Protein AF-A0A8J4WML2-F1 (afdb_monomer_lite)

Organism: Clarias magur (NCBI:txid1594786)

Foldseek 3Di:
DDPPPPPPPPPDPFDDDDDPALQSCLLLLVVLVVCCQFQVVQRPNVQQDRDPDGDLVSSLSNLVSNQVCCVVPVVRLQPDDNVCSNVVPVVCRVVSVSSVVSVCCVQPPVNPPSGDGPDPPPPD

Radius of gyration: 15.52 Å; chains: 1; bounding box: 47×47×30 Å

pLDDT: mean 87.48, std 15.05, range [40.09, 98.31]

Sequence (124 aa):
IRYRKDKVQSKQTPTFSVVSGVKDLSNGCAIAATIHFYCPQILALEDVCLKDTMSVADSLYNLQLIREFCNDHLQGCCPLLLEDLLYAPPILRVNIMCFLAELLAVFEVKKPDIVKPVHTLDLT

InterPro domains:
  IPR001715 Calponin homology domain [PS50021] (1-108)
  IPR022613 CASAMP, second calponin-homology domain [PF11971] (8-88)
  IPR032940 Calmodulin-regulated spectrin-associated protein [PTHR21595] (1-119)
  IPR036872 CH domain superfamily [SSF47576] (21-114)

Structure (mmCIF, N/CA/C/O backbone):
data_AF-A0A8J4WML2-F1
#
_entry.id   AF-A0A8J4WML2-F1
#
loop_
_atom_site.group_PDB
_atom_site.id
_atom_site.type_symbol
_atom_site.label_atom_id
_atom_site.label_alt_id
_atom_site.label_comp_id
_atom_site.label_asym_id
_atom_site.label_entity_id
_atom_site.label_seq_id
_atom_site.pdbx_PDB_ins_code
_atom_site.Cartn_x
_atom_site.Cartn_y
_atom_site.Cartn_z
_atom_site.occupancy
_atom_site.B_iso_or_equiv
_atom_site.auth_seq_id
_atom_site.auth_comp_id
_atom_site.auth_asym_id
_atom_site.auth_atom_id
_atom_site.pdbx_PDB_model_num
ATOM 1 N N . ILE A 1 1 ? 21.877 32.242 14.071 1.00 53.75 1 ILE A N 1
ATOM 2 C CA . ILE A 1 1 ? 20.483 31.911 13.683 1.00 53.75 1 ILE A CA 1
ATOM 3 C C . ILE A 1 1 ? 20.566 30.906 12.535 1.00 53.75 1 ILE A C 1
ATOM 5 O O . ILE A 1 1 ? 21.039 31.274 11.468 1.00 53.75 1 ILE A O 1
ATOM 9 N N . ARG A 1 2 ? 20.259 29.619 12.767 1.00 54.19 2 ARG A N 1
ATOM 10 C CA . ARG A 1 2 ? 20.234 28.610 11.690 1.00 54.19 2 ARG A CA 1
ATOM 11 C C . ARG A 1 2 ? 18.935 28.800 10.912 1.00 54.19 2 ARG A C 1
ATOM 13 O O . ARG A 1 2 ? 17.868 28.575 11.470 1.00 54.19 2 ARG A O 1
ATOM 20 N N . TYR A 1 3 ? 19.035 29.230 9.659 1.00 46.34 3 TYR A N 1
ATOM 21 C CA . TYR A 1 3 ? 17.904 29.253 8.738 1.00 46.34 3 TYR A CA 1
ATOM 22 C C . TYR A 1 3 ? 17.414 27.814 8.534 1.00 46.34 3 TYR A C 1
ATOM 24 O O . TYR A 1 3 ? 18.078 27.007 7.882 1.00 46.34 3 TYR A O 1
ATOM 32 N N . ARG A 1 4 ? 16.266 27.474 9.128 1.00 53.06 4 ARG A N 1
ATOM 33 C CA . ARG A 1 4 ? 15.504 26.287 8.745 1.00 53.06 4 ARG A CA 1
ATOM 34 C C . ARG A 1 4 ? 14.937 26.606 7.365 1.00 53.06 4 ARG A C 1
ATOM 36 O O . ARG A 1 4 ? 14.143 27.525 7.215 1.00 53.06 4 ARG A O 1
ATOM 43 N N . LYS A 1 5 ? 15.451 25.934 6.337 1.00 47.38 5 LYS A N 1
ATOM 44 C CA . LYS A 1 5 ? 14.923 26.040 4.979 1.00 47.38 5 LYS A CA 1
ATOM 45 C C . LYS A 1 5 ? 13.607 25.274 4.984 1.00 47.38 5 LYS A C 1
ATOM 47 O O . LYS A 1 5 ? 13.622 24.050 4.869 1.00 47.38 5 LYS A O 1
ATOM 52 N N . ASP A 1 6 ? 12.504 25.978 5.208 1.00 44.81 6 ASP A N 1
ATOM 53 C CA . ASP A 1 6 ? 11.174 25.411 5.034 1.00 44.81 6 ASP A CA 1
ATOM 54 C C . ASP A 1 6 ? 11.094 24.908 3.592 1.00 44.81 6 ASP A C 1
ATOM 56 O O . ASP A 1 6 ? 11.179 25.676 2.629 1.00 44.81 6 ASP A O 1
ATOM 60 N N . LYS A 1 7 ? 11.063 23.581 3.433 1.00 47.47 7 LYS A N 1
ATOM 61 C CA . LYS A 1 7 ? 10.806 22.964 2.138 1.00 47.47 7 LYS A CA 1
ATOM 62 C C . LYS A 1 7 ? 9.370 23.331 1.798 1.00 47.47 7 LYS A C 1
ATOM 64 O O . LYS A 1 7 ? 8.440 22.720 2.305 1.00 47.47 7 LYS A O 1
ATOM 69 N N . VAL A 1 8 ? 9.202 24.355 0.969 1.00 45.25 8 VAL A N 1
ATOM 70 C CA . VAL A 1 8 ? 7.932 24.642 0.308 1.00 45.25 8 VAL A CA 1
ATOM 71 C C . VAL A 1 8 ? 7.649 23.439 -0.587 1.00 45.25 8 VAL A C 1
ATOM 73 O O . VAL A 1 8 ? 8.176 23.331 -1.692 1.00 45.25 8 VAL A O 1
ATOM 76 N N . GLN A 1 9 ? 6.899 22.474 -0.059 1.00 52.28 9 GLN A N 1
ATOM 77 C CA . GLN A 1 9 ? 6.384 21.349 -0.819 1.00 52.28 9 GLN A CA 1
ATOM 78 C C . GLN A 1 9 ? 5.385 21.957 -1.799 1.00 52.28 9 GLN A C 1
ATOM 80 O O . GLN A 1 9 ? 4.350 22.491 -1.399 1.00 52.28 9 GLN A O 1
ATOM 85 N N . SER A 1 10 ? 5.757 22.010 -3.080 1.00 53.56 10 SER A N 1
ATOM 86 C CA . SER A 1 10 ? 4.848 22.455 -4.132 1.00 53.56 10 SER A CA 1
ATOM 87 C C . SER A 1 10 ? 3.553 21.666 -3.974 1.00 53.56 10 SER A C 1
ATOM 89 O O . SER A 1 10 ? 3.621 20.436 -3.961 1.00 53.56 10 SER A O 1
ATOM 91 N N . LYS A 1 11 ? 2.411 22.350 -3.831 1.00 56.78 11 LYS A N 1
ATOM 92 C CA . LYS A 1 11 ? 1.082 21.727 -3.872 1.00 56.78 11 LYS A CA 1
ATOM 93 C C . LYS A 1 11 ? 0.891 21.119 -5.265 1.00 56.78 11 LYS A C 1
ATOM 95 O O . LYS A 1 11 ? 0.355 21.767 -6.156 1.00 56.78 11 LYS A O 1
ATOM 100 N N . GLN A 1 12 ? 1.446 19.931 -5.475 1.00 61.56 12 GLN A N 1
ATOM 101 C CA . GLN A 1 12 ? 1.222 19.124 -6.664 1.00 61.56 12 GLN A CA 1
ATOM 102 C C . GLN A 1 12 ? -0.181 18.551 -6.541 1.00 61.56 12 GLN A C 1
ATOM 104 O O . GLN A 1 12 ? -0.581 18.106 -5.464 1.00 61.56 12 GLN A O 1
ATOM 109 N N . THR A 1 13 ? -0.949 18.626 -7.622 1.00 70.50 13 THR A N 1
ATOM 110 C CA . THR A 1 13 ? -2.251 17.972 -7.678 1.00 70.50 13 THR A CA 1
ATOM 111 C C . THR A 1 13 ? -2.015 16.466 -7.553 1.00 70.50 13 THR A C 1
ATOM 113 O O . THR A 1 13 ? -1.242 15.937 -8.348 1.00 70.50 13 THR A O 1
ATOM 116 N N . PRO A 1 14 ? -2.610 15.779 -6.562 1.0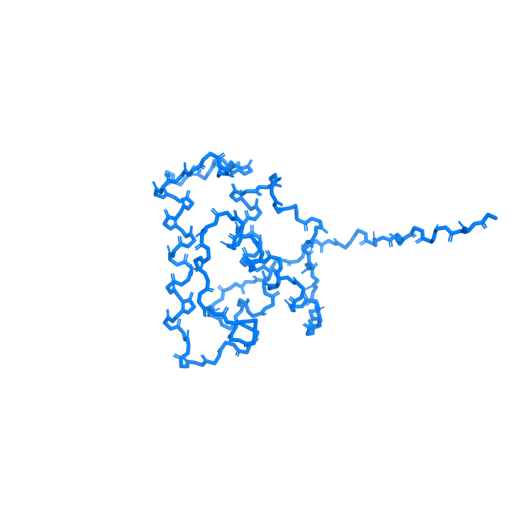0 78.19 14 PRO A N 1
ATOM 117 C CA . PRO A 1 14 ? -2.415 14.346 -6.401 1.00 78.19 14 PRO A CA 1
ATOM 118 C C . PRO A 1 14 ? -2.964 13.604 -7.621 1.00 78.19 14 PRO A C 1
ATOM 120 O O . PRO A 1 14 ? -4.124 13.793 -7.998 1.00 78.19 14 PRO A O 1
ATOM 123 N N . THR A 1 15 ? -2.134 12.755 -8.225 1.00 81.00 15 THR A N 1
ATOM 124 C CA . THR A 1 15 ? -2.516 11.955 -9.394 1.00 81.00 15 THR A CA 1
ATOM 125 C C . THR A 1 15 ? -2.796 10.513 -8.989 1.00 81.00 15 THR A C 1
ATOM 127 O O . THR A 1 15 ? -1.940 9.841 -8.413 1.00 81.00 15 THR A O 1
ATOM 130 N N . PHE A 1 16 ? -3.983 10.014 -9.338 1.00 82.31 16 PHE A N 1
ATOM 131 C CA . PHE A 1 16 ? -4.362 8.614 -9.154 1.00 82.31 16 PHE A CA 1
ATOM 132 C C . PHE A 1 16 ? -4.410 7.911 -10.507 1.00 82.31 16 PHE A C 1
ATOM 134 O O . PHE A 1 16 ? -5.281 8.178 -11.335 1.00 82.31 16 PHE A O 1
ATOM 141 N N . SER A 1 17 ? -3.458 7.013 -10.742 1.00 83.62 17 SER A N 1
ATOM 142 C CA . SER A 1 17 ? -3.447 6.157 -11.925 1.00 83.62 17 SER A CA 1
ATOM 143 C C . SER A 1 17 ? -4.516 5.068 -11.825 1.00 83.62 17 SER A C 1
ATOM 145 O O . SER A 1 17 ? -4.757 4.519 -10.749 1.00 83.62 17 SER A O 1
ATOM 147 N N . VAL A 1 18 ? -5.116 4.707 -12.961 1.00 88.81 18 VAL A N 1
ATOM 148 C CA . VAL A 1 18 ? -6.013 3.547 -13.052 1.00 88.81 18 VAL A CA 1
ATOM 149 C C . VAL A 1 18 ? -5.237 2.278 -12.690 1.00 88.81 18 VAL A C 1
ATOM 151 O O . VAL A 1 18 ? -4.153 2.044 -13.219 1.00 88.81 18 VAL A O 1
ATOM 154 N N . VAL A 1 19 ? -5.806 1.455 -11.809 1.00 92.75 19 VAL A N 1
ATOM 155 C CA . VAL A 1 19 ? -5.240 0.162 -11.407 1.00 92.75 19 VAL A CA 1
ATOM 156 C C . VAL A 1 19 ? -5.908 -0.941 -12.223 1.00 92.75 19 VAL A C 1
ATOM 158 O O . VAL A 1 19 ? -7.116 -1.145 -12.135 1.00 92.75 19 VAL A O 1
ATOM 161 N N . SER A 1 20 ? -5.119 -1.657 -13.018 1.00 92.12 20 SER A N 1
ATOM 162 C CA . SER A 1 20 ? -5.550 -2.768 -13.877 1.00 92.12 20 SER A CA 1
ATOM 163 C C . SER A 1 20 ? -5.027 -4.127 -13.402 1.00 92.12 20 SER A C 1
ATOM 165 O O . SER A 1 20 ? -5.577 -5.174 -13.747 1.00 92.12 20 SER A O 1
ATOM 167 N N . GLY A 1 21 ? -3.979 -4.130 -12.575 1.00 92.25 21 GLY A N 1
ATOM 168 C CA . GLY A 1 21 ? -3.436 -5.341 -11.985 1.00 92.25 21 GLY A CA 1
ATOM 169 C C . GLY A 1 21 ? -2.399 -5.080 -10.901 1.00 92.25 21 GLY A C 1
ATOM 170 O O . GLY A 1 21 ? -2.098 -3.949 -10.536 1.00 92.25 21 GLY A O 1
ATOM 171 N N . VAL A 1 22 ? -1.817 -6.170 -10.400 1.00 92.19 22 VAL A N 1
ATOM 172 C CA . VAL A 1 22 ? -0.891 -6.151 -9.257 1.00 92.19 22 VAL A CA 1
ATOM 173 C C . VAL A 1 22 ? 0.358 -5.293 -9.501 1.00 92.19 22 VAL A C 1
ATOM 175 O O . VAL A 1 22 ? 0.857 -4.674 -8.570 1.00 92.19 22 VAL A O 1
ATOM 178 N N . LYS A 1 23 ? 0.840 -5.199 -10.747 1.00 92.31 23 LYS A N 1
ATOM 179 C CA . LYS A 1 23 ? 1.999 -4.356 -11.094 1.00 92.31 23 LYS A CA 1
ATOM 180 C C . LYS A 1 23 ? 1.745 -2.863 -10.886 1.00 92.31 23 LYS A C 1
ATOM 182 O O . LYS A 1 23 ? 2.679 -2.123 -10.603 1.00 92.31 23 LYS A O 1
ATOM 187 N N . ASP A 1 24 ? 0.493 -2.425 -10.983 1.00 94.12 24 ASP A N 1
ATOM 188 C CA . ASP A 1 24 ? 0.136 -1.014 -10.812 1.00 94.12 24 ASP A CA 1
ATOM 189 C C . ASP A 1 24 ? 0.174 -0.593 -9.330 1.00 94.12 24 ASP A C 1
ATOM 191 O O . ASP A 1 24 ? 0.062 0.586 -9.007 1.00 94.12 24 ASP A O 1
ATOM 195 N N . LEU A 1 25 ? 0.366 -1.553 -8.417 1.00 95.31 25 LEU A N 1
ATOM 196 C CA . LEU A 1 25 ? 0.497 -1.329 -6.978 1.00 95.31 25 LEU A CA 1
ATOM 197 C C . LEU A 1 25 ? 1.941 -1.039 -6.547 1.00 95.31 25 LEU A C 1
ATOM 199 O O . LEU A 1 25 ? 2.170 -0.623 -5.412 1.00 95.31 25 LEU A O 1
ATOM 203 N N . SER A 1 26 ? 2.916 -1.256 -7.432 1.00 96.38 26 SER A N 1
ATOM 204 C CA . SER A 1 26 ? 4.343 -1.228 -7.101 1.00 96.38 26 SER A CA 1
ATOM 205 C C . SER A 1 26 ? 4.873 0.132 -6.650 1.00 96.38 26 SER A C 1
ATOM 207 O O . SER A 1 26 ? 5.876 0.194 -5.946 1.00 96.38 26 SER A O 1
ATOM 209 N N . ASN A 1 27 ? 4.203 1.228 -7.009 1.00 96.12 27 ASN A N 1
ATOM 210 C CA . ASN A 1 27 ? 4.558 2.568 -6.528 1.00 96.12 27 ASN A CA 1
ATOM 211 C C . ASN A 1 27 ? 3.955 2.908 -5.149 1.00 96.12 27 ASN A C 1
ATOM 213 O O . ASN A 1 27 ? 4.167 4.005 -4.632 1.00 96.12 27 ASN A O 1
ATOM 217 N N . GLY A 1 28 ? 3.165 1.998 -4.571 1.00 96.69 28 GLY A N 1
ATOM 218 C CA . GLY A 1 28 ? 2.490 2.168 -3.287 1.00 96.69 28 GLY A CA 1
ATOM 219 C C . GLY A 1 28 ? 1.327 3.165 -3.288 1.00 96.69 28 GLY A C 1
ATOM 220 O O . GLY A 1 28 ? 0.570 3.178 -2.325 1.00 96.69 28 GLY A O 1
ATOM 221 N N . CYS A 1 29 ? 1.115 3.957 -4.345 1.00 96.81 29 CYS A N 1
ATOM 222 C CA . CYS A 1 29 ? 0.121 5.033 -4.357 1.00 96.81 29 CYS A CA 1
ATOM 223 C C . CYS A 1 29 ? -1.295 4.511 -4.102 1.00 96.81 29 CYS A C 1
ATOM 225 O O . CYS A 1 29 ? -1.987 5.013 -3.223 1.00 96.81 29 CYS A O 1
ATOM 227 N N . ALA A 1 30 ? -1.722 3.478 -4.834 1.00 95.88 30 ALA A N 1
ATOM 228 C CA . ALA A 1 30 ? -3.074 2.933 -4.710 1.00 95.88 30 ALA A CA 1
ATOM 229 C C . ALA A 1 30 ? -3.336 2.312 -3.326 1.00 95.88 30 ALA A C 1
ATOM 231 O O . ALA A 1 30 ? -4.410 2.492 -2.747 1.00 95.88 30 ALA A O 1
ATOM 232 N N . ILE A 1 31 ? -2.343 1.611 -2.772 1.00 96.31 31 ILE A N 1
ATOM 233 C CA . ILE A 1 31 ? -2.455 0.975 -1.454 1.00 96.31 31 ILE A CA 1
ATOM 234 C C . ILE A 1 31 ? -2.479 2.049 -0.360 1.00 96.31 31 ILE A C 1
ATOM 236 O O . ILE A 1 31 ? -3.367 2.032 0.488 1.00 96.31 31 ILE A O 1
ATOM 240 N N . ALA A 1 32 ? -1.564 3.019 -0.410 1.00 97.19 32 ALA A N 1
ATOM 241 C CA . ALA A 1 32 ? -1.513 4.128 0.537 1.00 97.19 32 ALA A CA 1
ATOM 242 C C . ALA A 1 32 ? -2.793 4.977 0.486 1.00 97.19 32 ALA A C 1
ATOM 244 O O . ALA A 1 32 ? -3.338 5.328 1.526 1.00 97.19 32 ALA A O 1
ATOM 245 N N . ALA A 1 33 ? -3.334 5.231 -0.707 1.00 95.75 33 ALA A N 1
ATOM 246 C CA . ALA A 1 33 ? -4.614 5.910 -0.881 1.00 95.75 33 ALA A CA 1
ATOM 247 C C . ALA A 1 33 ? -5.783 5.129 -0.270 1.00 95.75 33 ALA A C 1
ATOM 249 O O . ALA A 1 33 ? -6.667 5.722 0.341 1.00 95.75 33 ALA A O 1
ATOM 250 N N . THR A 1 34 ? -5.772 3.799 -0.396 1.00 95.56 34 THR A N 1
ATOM 251 C CA . THR A 1 34 ? -6.773 2.931 0.238 1.00 95.56 34 THR A CA 1
ATOM 252 C C . THR A 1 34 ? -6.669 3.013 1.760 1.00 95.56 34 THR A C 1
ATOM 254 O O . THR A 1 34 ? -7.677 3.193 2.434 1.00 95.56 34 THR A O 1
ATOM 257 N N . ILE A 1 35 ? -5.455 2.952 2.315 1.00 96.62 35 ILE A N 1
ATOM 258 C CA . ILE A 1 35 ? -5.234 3.118 3.758 1.00 96.62 35 ILE A CA 1
ATOM 259 C C . ILE A 1 35 ? -5.693 4.503 4.216 1.00 96.62 35 ILE A C 1
ATOM 261 O O . ILE A 1 35 ? -6.419 4.593 5.198 1.00 96.62 35 ILE A O 1
ATOM 265 N N . HIS A 1 36 ? -5.332 5.569 3.497 1.00 96.19 36 HIS A N 1
ATOM 266 C CA . HIS A 1 36 ? -5.794 6.926 3.785 1.00 96.19 36 HIS A CA 1
ATOM 267 C C . HIS A 1 36 ? -7.323 7.017 3.766 1.00 96.19 36 HIS A C 1
ATOM 269 O O . HIS A 1 36 ? -7.910 7.623 4.654 1.00 96.19 36 HIS A O 1
ATOM 275 N N . PHE A 1 37 ? -7.979 6.395 2.784 1.00 95.44 37 PHE A N 1
ATOM 276 C CA . PHE A 1 37 ? -9.433 6.405 2.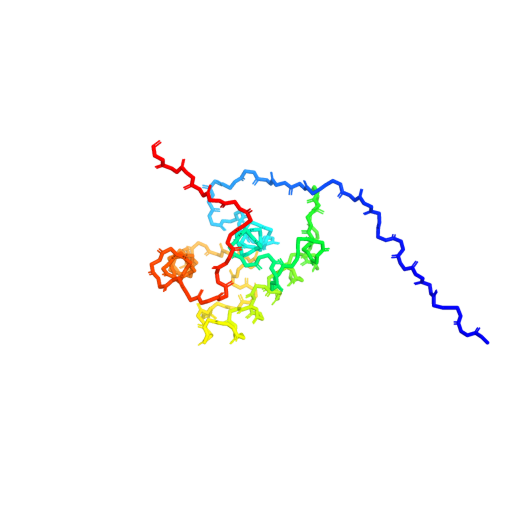689 1.00 95.44 37 PHE A CA 1
ATOM 277 C C . PHE A 1 37 ? -10.089 5.847 3.956 1.00 95.44 37 PHE A C 1
ATOM 279 O O . PHE A 1 37 ? -11.012 6.474 4.469 1.00 95.44 37 PHE A O 1
ATOM 286 N N . TYR A 1 38 ? -9.607 4.706 4.461 1.00 96.44 38 TYR A N 1
ATOM 287 C CA . TYR A 1 38 ? -10.156 4.049 5.653 1.00 96.44 38 TYR A CA 1
ATOM 288 C C . TYR A 1 38 ? -9.650 4.635 6.973 1.00 96.44 38 TYR A C 1
ATOM 290 O O . TYR A 1 38 ? -10.376 4.609 7.963 1.00 96.44 38 TYR A O 1
ATOM 298 N N . CYS A 1 39 ? -8.421 5.142 7.007 1.00 96.50 39 CYS A N 1
ATOM 299 C CA . CYS A 1 39 ? -7.721 5.582 8.211 1.00 96.50 39 CYS A CA 1
ATOM 300 C C . CYS A 1 39 ? -7.037 6.950 7.994 1.00 96.50 39 CYS A C 1
ATOM 302 O O . CYS A 1 39 ? -5.820 7.065 8.190 1.00 96.50 39 CYS A O 1
ATOM 304 N N . PRO A 1 40 ? -7.782 8.007 7.615 1.00 96.00 40 PRO A N 1
ATOM 305 C CA . PRO A 1 40 ? -7.214 9.308 7.248 1.00 96.00 40 PRO A CA 1
ATOM 306 C C . PRO A 1 40 ? -6.478 9.994 8.402 1.00 96.00 40 PRO A C 1
ATOM 308 O O . PRO A 1 40 ? -5.589 10.808 8.178 1.00 96.00 40 PRO A O 1
ATOM 311 N N . GLN A 1 41 ? -6.831 9.657 9.644 1.00 95.12 41 GLN A N 1
ATOM 312 C CA . GLN A 1 41 ? -6.186 10.166 10.852 1.00 95.12 41 GLN A CA 1
ATOM 313 C C . GLN A 1 41 ? -4.846 9.489 11.177 1.00 95.12 41 GLN A C 1
ATOM 315 O O . GLN A 1 41 ? -4.164 9.932 12.096 1.00 95.12 41 GLN A O 1
ATOM 320 N N . ILE A 1 42 ? -4.508 8.393 10.489 1.00 96.19 42 ILE A N 1
ATOM 321 C CA . ILE A 1 42 ? -3.252 7.654 10.684 1.00 96.19 42 ILE A CA 1
ATOM 322 C C . ILE A 1 42 ? -2.304 7.909 9.518 1.00 96.19 42 ILE A C 1
ATOM 324 O O . ILE A 1 42 ? -1.141 8.223 9.743 1.00 96.19 42 ILE A O 1
ATOM 328 N N . LEU A 1 43 ? -2.800 7.788 8.284 1.00 96.62 43 LEU A N 1
ATOM 329 C CA . LEU A 1 43 ? -2.026 8.083 7.086 1.00 96.62 43 LEU A CA 1
ATOM 330 C C . LEU A 1 43 ? -2.660 9.267 6.364 1.00 96.62 43 LEU A C 1
ATOM 332 O O . LEU A 1 43 ? -3.674 9.115 5.678 1.00 96.62 43 LEU A O 1
ATOM 336 N N . ALA A 1 44 ? -2.070 10.449 6.525 1.00 94.94 44 ALA A N 1
ATOM 337 C CA . ALA A 1 44 ? -2.500 11.635 5.805 1.00 94.94 44 ALA A CA 1
ATOM 338 C C . ALA A 1 44 ? -2.060 11.548 4.337 1.00 94.94 44 ALA A C 1
ATOM 340 O O . ALA A 1 44 ? -0.965 11.083 4.021 1.00 94.94 44 ALA A O 1
ATOM 341 N N . LEU A 1 45 ? -2.911 12.004 3.417 1.00 93.62 45 LEU A N 1
ATOM 342 C CA . LEU A 1 45 ? -2.614 11.914 1.986 1.00 93.62 45 LEU A CA 1
ATOM 343 C C . LEU A 1 45 ? -1.426 12.804 1.590 1.00 93.62 45 LEU A C 1
ATOM 345 O O . LEU A 1 45 ? -0.707 12.481 0.650 1.00 93.62 45 LEU A O 1
ATOM 349 N N . GLU A 1 46 ? -1.202 13.904 2.316 1.00 93.56 46 GLU A N 1
ATOM 350 C CA . GLU A 1 46 ? -0.046 14.792 2.136 1.00 93.56 46 GLU A CA 1
ATOM 351 C C . GLU A 1 46 ? 1.312 14.132 2.411 1.00 93.56 46 GLU A C 1
ATOM 353 O O . GLU A 1 46 ? 2.324 14.583 1.864 1.00 93.56 46 GLU A O 1
ATOM 358 N N . ASP A 1 47 ? 1.327 13.057 3.203 1.00 95.56 47 ASP A N 1
ATOM 359 C CA . ASP A 1 47 ? 2.524 12.265 3.477 1.00 95.56 47 ASP A CA 1
ATOM 360 C C . ASP A 1 47 ? 2.798 11.244 2.367 1.00 95.56 47 ASP A C 1
ATOM 362 O O . ASP A 1 47 ? 3.869 10.653 2.329 1.00 95.56 47 ASP A O 1
ATOM 366 N N . VAL A 1 48 ? 1.869 11.030 1.430 1.00 96.56 48 VAL A N 1
ATOM 367 C CA . VAL A 1 48 ? 2.038 10.081 0.324 1.00 96.56 48 VAL A CA 1
ATOM 368 C C . VAL A 1 48 ? 2.605 10.802 -0.897 1.00 96.56 48 VAL A C 1
ATOM 370 O O . VAL A 1 48 ? 2.095 11.828 -1.353 1.00 96.56 48 VAL A O 1
ATOM 373 N N . CYS A 1 49 ? 3.649 10.236 -1.502 1.00 95.69 49 CYS A N 1
ATOM 374 C CA . CYS A 1 49 ? 4.137 10.704 -2.793 1.00 95.69 49 CYS A CA 1
ATOM 375 C C . CYS A 1 49 ? 3.132 10.330 -3.892 1.00 95.69 49 CYS A C 1
ATOM 377 O O . CYS A 1 49 ? 3.092 9.181 -4.325 1.00 95.69 49 CYS A O 1
ATOM 379 N N . LEU A 1 50 ? 2.347 11.305 -4.358 1.00 94.12 50 LEU A N 1
ATOM 380 C CA . LEU A 1 50 ? 1.388 11.160 -5.459 1.00 94.12 50 LEU A CA 1
ATOM 381 C C . LEU A 1 50 ? 1.789 12.071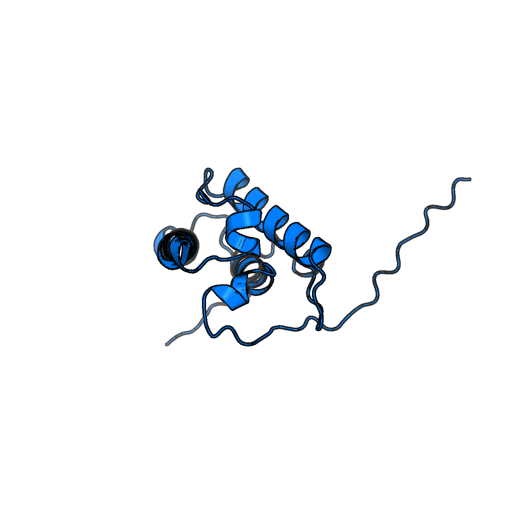 -6.621 1.00 94.12 50 LEU A C 1
ATOM 383 O O . LEU A 1 50 ? 1.406 13.239 -6.666 1.00 94.12 50 LEU A O 1
ATOM 387 N N . LYS A 1 51 ? 2.599 11.541 -7.541 1.00 91.00 51 LYS A N 1
ATOM 388 C CA . LYS A 1 51 ? 3.148 12.275 -8.691 1.00 91.00 51 LYS A CA 1
ATOM 389 C C . LYS A 1 51 ? 2.803 11.559 -9.992 1.00 91.00 51 LYS A C 1
ATOM 391 O O . LYS A 1 51 ? 2.746 10.332 -10.013 1.00 91.00 51 LYS A O 1
ATOM 396 N N . ASP A 1 52 ? 2.702 12.309 -11.089 1.00 86.44 52 ASP A N 1
ATOM 397 C CA . ASP A 1 52 ? 2.518 11.744 -12.439 1.00 86.44 52 ASP A CA 1
ATOM 398 C C . ASP A 1 52 ? 3.626 10.753 -12.814 1.00 86.44 52 ASP A C 1
ATOM 400 O O . ASP A 1 52 ? 3.393 9.736 -13.462 1.00 86.44 52 ASP A O 1
ATOM 404 N N . THR A 1 53 ? 4.860 11.056 -12.410 1.00 89.75 53 THR A N 1
ATOM 405 C CA . THR A 1 53 ? 6.020 10.183 -12.589 1.00 89.75 53 THR A CA 1
ATOM 406 C C . THR A 1 53 ? 6.645 9.902 -11.234 1.00 89.75 53 THR A C 1
ATOM 408 O O . THR A 1 53 ? 7.164 10.803 -10.573 1.00 89.75 53 THR A O 1
ATOM 411 N N . MET A 1 54 ? 6.601 8.636 -10.831 1.00 93.81 54 MET A N 1
ATOM 412 C CA . MET A 1 54 ? 7.163 8.161 -9.572 1.00 93.81 54 MET A CA 1
ATOM 413 C C . MET A 1 54 ? 8.600 7.696 -9.775 1.00 93.81 54 MET A C 1
ATOM 415 O O . MET A 1 54 ? 8.876 6.857 -10.633 1.00 93.81 54 MET A O 1
ATOM 419 N N . SER A 1 55 ? 9.527 8.217 -8.969 1.00 96.56 55 SER A N 1
ATOM 420 C CA . SER A 1 55 ? 10.863 7.627 -8.880 1.00 96.56 55 SER A CA 1
ATOM 421 C C . SER A 1 55 ? 10.838 6.346 -8.035 1.00 96.56 55 SER A C 1
ATOM 423 O O . SER A 1 55 ? 9.897 6.091 -7.276 1.00 96.56 55 SER A O 1
ATOM 425 N N . VAL A 1 56 ? 11.905 5.546 -8.117 1.00 97.56 56 VAL A N 1
ATOM 426 C CA . VAL A 1 56 ? 12.082 4.374 -7.239 1.00 97.56 56 VAL A CA 1
ATOM 427 C C . VAL A 1 56 ? 12.109 4.795 -5.767 1.00 97.56 56 VAL A C 1
ATOM 429 O O . VAL A 1 56 ? 11.513 4.125 -4.932 1.00 97.56 56 VAL A O 1
ATOM 432 N N . ALA A 1 57 ? 12.739 5.930 -5.451 1.00 97.81 57 ALA A N 1
ATOM 433 C CA . ALA A 1 57 ? 12.789 6.454 -4.088 1.00 97.81 57 ALA A CA 1
ATOM 434 C C . ALA A 1 57 ? 11.402 6.881 -3.581 1.00 97.81 57 ALA A C 1
ATOM 436 O O . ALA A 1 57 ? 11.052 6.558 -2.451 1.00 97.81 57 ALA A O 1
ATOM 437 N N . ASP A 1 58 ? 10.599 7.542 -4.424 1.00 97.38 58 ASP A N 1
ATOM 438 C CA . ASP A 1 58 ? 9.218 7.908 -4.075 1.00 97.38 58 ASP A CA 1
ATOM 439 C C . ASP A 1 58 ? 8.357 6.658 -3.827 1.00 97.38 58 ASP A C 1
ATOM 441 O O . ASP A 1 58 ? 7.573 6.608 -2.883 1.00 97.38 58 ASP A O 1
ATOM 445 N N . SER A 1 59 ? 8.541 5.626 -4.656 1.00 97.81 59 SER A N 1
ATOM 446 C CA . SER A 1 59 ? 7.825 4.351 -4.538 1.00 97.81 59 SER A CA 1
ATOM 447 C C . SER A 1 59 ? 8.194 3.618 -3.249 1.00 97.81 59 SER A C 1
ATOM 449 O O . SER A 1 59 ? 7.318 3.226 -2.486 1.00 97.81 59 SER A O 1
ATOM 451 N N . LEU A 1 60 ? 9.493 3.481 -2.965 1.00 98.25 60 LEU A N 1
ATOM 452 C CA . LEU A 1 60 ? 9.983 2.860 -1.733 1.00 98.25 60 LEU A CA 1
ATOM 453 C C . LEU A 1 60 ? 9.514 3.609 -0.487 1.00 98.25 60 LEU A C 1
ATOM 455 O O . LEU A 1 60 ? 9.174 2.973 0.505 1.00 98.25 60 LEU A O 1
ATOM 459 N N . TYR A 1 61 ? 9.461 4.939 -0.545 1.00 98.31 61 TYR A N 1
ATOM 460 C CA . TYR A 1 61 ? 8.938 5.752 0.545 1.00 98.31 61 TYR A CA 1
ATOM 461 C C . TYR A 1 61 ? 7.461 5.439 0.827 1.00 98.31 61 TYR A C 1
ATOM 463 O O . TYR A 1 61 ? 7.117 5.116 1.962 1.00 98.31 61 TYR A O 1
ATOM 471 N N . ASN A 1 62 ? 6.606 5.416 -0.201 1.00 98.06 62 ASN A N 1
ATOM 472 C CA . ASN A 1 62 ? 5.200 5.028 -0.042 1.00 98.06 62 ASN A CA 1
ATOM 473 C C . ASN A 1 62 ? 5.044 3.596 0.503 1.00 98.06 62 ASN A C 1
ATOM 475 O O . ASN A 1 62 ? 4.237 3.353 1.398 1.00 98.06 62 ASN A O 1
ATOM 479 N N . LEU A 1 63 ? 5.817 2.640 -0.023 1.00 97.81 63 LEU A N 1
ATOM 480 C CA . LEU A 1 63 ? 5.786 1.243 0.427 1.00 97.81 63 LEU A CA 1
ATOM 481 C C . LEU A 1 63 ? 6.240 1.092 1.886 1.00 97.81 63 LEU A C 1
ATOM 483 O O . LEU A 1 63 ? 5.691 0.267 2.617 1.00 97.81 63 LEU A O 1
ATOM 487 N N . GLN A 1 64 ? 7.198 1.908 2.327 1.00 97.38 64 GLN A N 1
ATOM 488 C CA . GLN A 1 64 ? 7.636 1.940 3.718 1.00 97.38 64 GLN A CA 1
ATOM 489 C C . GLN A 1 64 ? 6.522 2.441 4.645 1.00 97.38 64 GLN A C 1
ATOM 491 O O . GLN A 1 64 ? 6.262 1.787 5.653 1.00 97.38 64 GLN A O 1
ATOM 496 N N . LEU A 1 65 ? 5.806 3.511 4.274 1.00 97.38 65 LEU A N 1
ATOM 497 C CA . LEU A 1 65 ? 4.643 3.997 5.035 1.00 97.38 65 LEU A CA 1
ATOM 498 C C . LEU A 1 65 ? 3.572 2.907 5.195 1.00 97.38 65 LEU A C 1
ATOM 500 O O . LEU A 1 65 ? 3.031 2.704 6.280 1.00 97.38 65 LEU A O 1
ATOM 504 N N . ILE A 1 66 ? 3.295 2.154 4.125 1.00 96.75 66 ILE A N 1
ATOM 505 C CA . ILE A 1 66 ? 2.350 1.027 4.153 1.00 96.75 66 ILE A CA 1
ATOM 506 C C . ILE A 1 66 ? 2.821 -0.055 5.128 1.00 96.75 66 ILE A C 1
ATOM 508 O O . ILE A 1 66 ? 2.026 -0.587 5.904 1.00 96.75 66 ILE A O 1
ATOM 512 N N . ARG A 1 67 ? 4.111 -0.397 5.095 1.00 95.19 67 ARG A N 1
ATOM 513 C CA . ARG A 1 67 ? 4.683 -1.427 5.966 1.00 95.19 67 ARG A CA 1
ATOM 514 C C . ARG A 1 67 ? 4.640 -1.013 7.435 1.00 95.19 67 ARG A C 1
ATOM 516 O O . ARG A 1 67 ? 4.300 -1.839 8.278 1.00 95.19 67 ARG A O 1
ATOM 523 N N . GLU A 1 68 ? 4.951 0.243 7.733 1.00 94.94 68 GLU A N 1
ATOM 524 C CA . GLU A 1 68 ? 4.842 0.821 9.077 1.00 94.94 68 GLU A CA 1
ATOM 525 C C . GLU A 1 68 ? 3.397 0.775 9.574 1.00 94.94 68 GLU A C 1
ATOM 527 O O . GLU A 1 68 ? 3.144 0.201 10.630 1.00 94.94 68 GLU A O 1
ATOM 532 N N . PHE A 1 69 ? 2.432 1.205 8.754 1.00 95.62 69 PHE A N 1
ATOM 533 C CA . PHE A 1 69 ? 1.010 1.085 9.080 1.00 95.62 69 PHE A CA 1
ATOM 534 C C . PHE A 1 69 ? 0.609 -0.361 9.421 1.00 95.62 69 PHE A C 1
ATOM 536 O O . PHE A 1 69 ? -0.068 -0.611 10.418 1.00 95.62 69 PHE A O 1
ATOM 543 N N . CYS A 1 70 ? 1.046 -1.338 8.620 1.00 94.25 70 CYS A N 1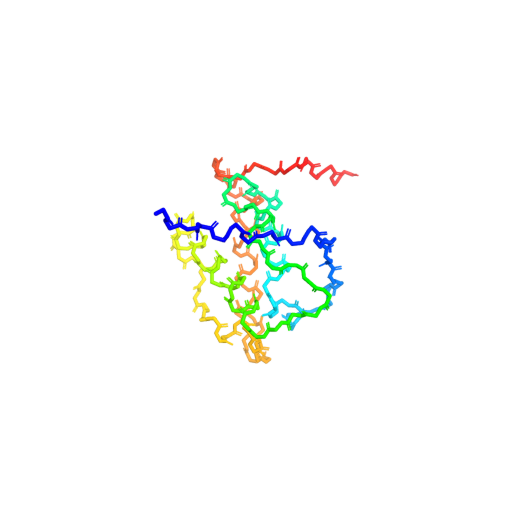
ATOM 544 C CA . CYS A 1 70 ? 0.729 -2.746 8.864 1.00 94.25 70 CYS A CA 1
ATOM 545 C C . CYS A 1 70 ? 1.357 -3.274 10.164 1.00 94.25 70 CYS A C 1
ATOM 547 O O . CYS A 1 70 ? 0.725 -4.047 10.888 1.00 94.25 70 CYS A O 1
ATOM 549 N N . ASN A 1 71 ? 2.589 -2.869 10.471 1.00 92.50 71 ASN A N 1
ATOM 550 C CA . ASN A 1 71 ? 3.271 -3.274 11.699 1.00 92.50 71 ASN A CA 1
ATOM 551 C C . ASN A 1 71 ? 2.595 -2.679 12.937 1.00 92.50 71 ASN A C 1
ATOM 553 O O . ASN A 1 71 ? 2.323 -3.410 13.889 1.00 92.50 71 ASN A O 1
ATOM 557 N N . ASP A 1 72 ? 2.274 -1.389 12.892 1.00 92.81 72 ASP A N 1
ATOM 558 C CA . ASP A 1 72 ? 1.788 -0.643 14.053 1.00 92.81 72 ASP A CA 1
ATOM 559 C C . ASP A 1 72 ? 0.305 -0.902 14.341 1.00 92.81 72 ASP A C 1
ATOM 561 O O . ASP A 1 72 ? -0.128 -0.869 15.495 1.00 92.81 72 ASP A O 1
ATOM 565 N N . HIS A 1 73 ? -0.488 -1.193 13.305 1.00 91.06 73 HIS A N 1
ATOM 566 C CA . HIS A 1 73 ? -1.946 -1.256 13.423 1.00 91.06 73 HIS A CA 1
ATOM 567 C C . HIS A 1 73 ? -2.554 -2.612 13.087 1.00 91.06 73 HIS A C 1
ATOM 569 O O . HIS A 1 73 ? -3.646 -2.922 13.565 1.00 91.06 73 HIS A O 1
ATOM 575 N N . LEU A 1 74 ? -1.866 -3.429 12.287 1.00 87.94 74 LEU A N 1
ATOM 576 C CA . LEU A 1 74 ? -2.406 -4.686 11.763 1.00 87.94 74 LEU A CA 1
ATOM 577 C C . LEU A 1 74 ? -1.644 -5.922 12.259 1.00 87.94 74 LEU A C 1
ATOM 579 O O . LEU A 1 74 ? -1.801 -7.003 11.697 1.00 87.94 74 LEU A O 1
ATOM 583 N N . GLN A 1 75 ? -0.836 -5.775 13.316 1.00 84.12 75 GLN A N 1
ATOM 584 C CA . GLN A 1 75 ? -0.048 -6.857 13.924 1.00 84.12 75 GLN A CA 1
ATOM 585 C C . GLN A 1 75 ? 0.901 -7.552 12.926 1.00 84.12 75 GLN A C 1
ATOM 587 O O . GLN A 1 75 ? 1.151 -8.751 13.030 1.00 84.12 75 GLN A O 1
ATOM 592 N N . GLY A 1 76 ? 1.438 -6.801 11.956 1.00 71.12 76 GLY A N 1
ATOM 593 C CA . GLY A 1 76 ? 2.421 -7.312 10.997 1.00 71.12 76 GLY A CA 1
ATOM 594 C C . GLY A 1 76 ? 1.826 -8.088 9.817 1.00 71.12 76 GLY A C 1
ATOM 595 O O . GLY A 1 76 ? 2.492 -8.965 9.274 1.00 71.12 76 GLY A O 1
ATOM 596 N N . CYS A 1 77 ? 0.603 -7.761 9.382 1.00 73.62 77 CYS A N 1
ATOM 597 C CA . CYS A 1 77 ? -0.126 -8.433 8.290 1.00 73.62 77 CYS A CA 1
ATOM 598 C C . CYS A 1 77 ? 0.502 -8.316 6.877 1.00 73.62 77 CYS A C 1
ATOM 600 O O . CYS A 1 77 ? -0.164 -8.553 5.873 1.00 73.62 77 CYS A O 1
ATOM 602 N N . CYS A 1 78 ? 1.766 -7.908 6.756 1.00 78.25 78 CYS A N 1
ATOM 603 C CA . CYS A 1 78 ? 2.458 -7.818 5.475 1.00 78.25 78 CYS A CA 1
ATOM 604 C C . CYS A 1 78 ? 3.700 -8.720 5.497 1.00 78.25 78 CYS A C 1
ATOM 606 O O . CYS A 1 78 ? 4.767 -8.283 5.934 1.00 78.25 78 CYS A O 1
ATOM 608 N N . PRO A 1 79 ? 3.593 -9.979 5.027 1.00 81.50 79 PRO A N 1
ATOM 609 C CA . PRO A 1 79 ? 4.744 -10.877 4.934 1.00 81.50 79 PRO A CA 1
ATOM 610 C C . PRO A 1 79 ? 5.706 -10.495 3.794 1.00 81.50 79 PRO A C 1
ATOM 612 O O . PRO A 1 79 ? 6.754 -11.119 3.652 1.00 81.50 79 PRO A O 1
ATOM 615 N N . LEU A 1 80 ? 5.342 -9.511 2.966 1.00 92.94 80 LEU A N 1
ATOM 616 C CA . LEU A 1 80 ? 6.104 -9.070 1.801 1.00 92.94 80 LEU A CA 1
ATOM 617 C C . LEU A 1 80 ? 7.157 -8.030 2.192 1.00 92.94 80 LEU A C 1
ATOM 619 O O . LEU A 1 80 ? 6.902 -7.125 2.992 1.00 92.94 80 LEU A O 1
ATOM 623 N N . LEU A 1 81 ? 8.339 -8.140 1.591 1.00 94.69 81 LEU A N 1
ATOM 624 C CA . LEU A 1 81 ? 9.369 -7.110 1.677 1.00 94.69 81 LEU A CA 1
ATOM 625 C C . LEU A 1 81 ? 9.033 -5.929 0.755 1.00 94.69 81 LEU A C 1
ATOM 627 O O . LEU A 1 81 ? 8.151 -6.005 -0.106 1.00 94.69 81 LEU A O 1
ATOM 631 N N . LEU A 1 82 ? 9.754 -4.817 0.917 1.00 95.88 82 LEU A N 1
ATOM 632 C CA . LEU A 1 82 ? 9.565 -3.650 0.050 1.00 95.88 82 LEU A CA 1
ATOM 633 C C . LEU A 1 82 ? 9.869 -3.998 -1.408 1.00 95.88 82 LEU A C 1
ATOM 635 O O . LEU A 1 82 ? 9.140 -3.590 -2.305 1.00 95.88 82 LEU A O 1
ATOM 639 N N . GLU A 1 83 ? 10.921 -4.779 -1.643 1.00 96.50 83 GLU A N 1
ATOM 640 C CA . GLU A 1 83 ? 11.355 -5.216 -2.966 1.00 96.50 83 GLU A CA 1
ATOM 641 C C . GLU A 1 83 ? 10.311 -6.118 -3.634 1.00 96.50 83 GLU A C 1
ATOM 643 O O . GLU A 1 83 ? 10.097 -6.019 -4.843 1.00 96.50 83 GLU A O 1
ATOM 648 N N . ASP A 1 84 ? 9.619 -6.950 -2.854 1.00 96.38 84 ASP A N 1
ATOM 649 C CA . ASP A 1 84 ? 8.563 -7.829 -3.359 1.00 96.38 84 ASP A CA 1
ATOM 650 C C . ASP A 1 84 ? 7.398 -7.021 -3.938 1.00 96.38 84 ASP A C 1
ATOM 652 O O . ASP A 1 84 ? 6.882 -7.347 -5.010 1.00 96.38 84 ASP A O 1
ATOM 656 N N . LEU A 1 85 ? 7.006 -5.941 -3.256 1.00 95.88 85 LEU A N 1
ATOM 657 C CA . LEU A 1 85 ? 5.962 -5.025 -3.716 1.00 95.88 85 LEU A CA 1
ATOM 658 C C . LEU A 1 85 ? 6.462 -4.125 -4.855 1.00 95.88 85 LEU A C 1
ATOM 660 O O . LEU A 1 85 ? 5.767 -3.959 -5.859 1.00 95.88 85 LEU A O 1
ATOM 664 N N . LEU A 1 86 ? 7.682 -3.592 -4.736 1.00 97.31 86 LEU A N 1
ATOM 665 C CA . LEU A 1 86 ? 8.281 -2.696 -5.725 1.00 97.31 86 LEU A CA 1
ATOM 666 C C . LEU A 1 86 ? 8.448 -3.375 -7.087 1.00 97.31 86 LEU A C 1
ATOM 668 O O . LEU A 1 86 ? 8.176 -2.764 -8.116 1.00 97.31 86 LEU A O 1
ATOM 672 N N . TYR A 1 87 ? 8.904 -4.626 -7.111 1.00 96.31 87 TYR A N 1
ATOM 673 C CA . TYR A 1 87 ? 9.110 -5.350 -8.365 1.00 96.31 87 TYR A CA 1
ATOM 674 C C . TYR A 1 87 ? 7.895 -6.179 -8.785 1.00 96.31 87 TYR A C 1
ATOM 676 O O . TYR A 1 87 ? 7.788 -6.520 -9.966 1.00 96.31 87 TYR A O 1
ATOM 684 N N . ALA A 1 88 ? 7.001 -6.510 -7.843 1.00 95.62 88 ALA A N 1
ATOM 685 C CA . ALA A 1 88 ? 5.785 -7.298 -8.051 1.00 95.62 88 ALA A CA 1
ATOM 686 C C . ALA A 1 88 ? 5.976 -8.454 -9.057 1.00 95.62 88 ALA A C 1
ATOM 688 O O . ALA A 1 88 ? 5.254 -8.540 -10.065 1.00 95.62 88 ALA A O 1
ATOM 689 N N . PRO A 1 89 ? 6.977 -9.336 -8.846 1.00 96.38 89 PRO A N 1
ATOM 690 C CA . PRO A 1 89 ? 7.253 -10.405 -9.789 1.00 96.38 89 PRO A CA 1
ATOM 691 C C . PRO A 1 89 ? 6.019 -11.317 -9.901 1.00 96.38 89 PRO A C 1
ATOM 693 O O . PRO A 1 89 ? 5.359 -11.580 -8.893 1.00 96.38 89 PRO A O 1
ATOM 696 N N . PRO A 1 90 ? 5.691 -11.853 -11.094 1.00 95.50 90 PRO A N 1
ATOM 697 C CA . PRO A 1 90 ? 4.455 -12.614 -11.301 1.00 95.50 90 PRO A CA 1
ATOM 698 C C . PRO A 1 90 ? 4.247 -13.783 -10.329 1.00 95.50 90 PRO A C 1
ATOM 700 O O . PRO A 1 90 ? 3.108 -14.104 -9.996 1.00 95.50 90 PRO A O 1
ATOM 703 N N . ILE A 1 91 ? 5.337 -14.390 -9.848 1.00 96.56 91 ILE A N 1
ATOM 704 C CA . ILE A 1 91 ? 5.306 -15.484 -8.870 1.00 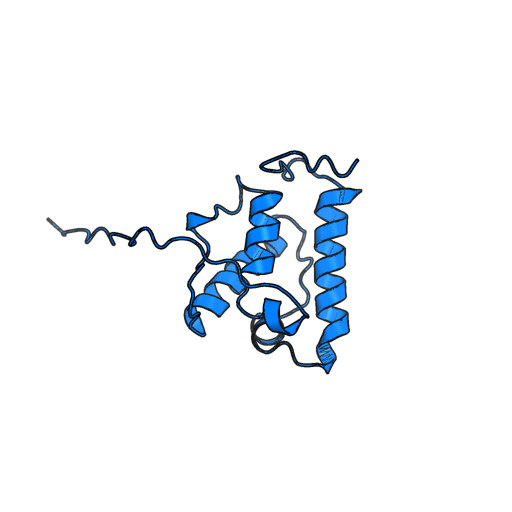96.56 91 ILE A CA 1
ATOM 705 C C . ILE A 1 91 ? 4.702 -15.070 -7.518 1.00 96.56 91 ILE A C 1
ATOM 707 O O . ILE A 1 91 ? 4.099 -15.901 -6.850 1.00 96.56 91 ILE A O 1
ATOM 711 N N . LEU A 1 92 ? 4.790 -13.787 -7.146 1.00 96.12 92 LEU A N 1
ATOM 712 C CA . LEU A 1 92 ? 4.235 -13.243 -5.902 1.00 96.12 92 LEU A CA 1
ATOM 713 C C . LEU A 1 92 ? 2.824 -12.672 -6.067 1.00 96.12 92 LEU A C 1
ATOM 715 O O . LEU A 1 92 ? 2.273 -12.116 -5.119 1.00 96.12 92 LEU A O 1
ATOM 719 N N . ARG A 1 93 ? 2.196 -12.819 -7.243 1.00 95.69 93 ARG A N 1
ATOM 720 C CA . ARG A 1 93 ? 0.844 -12.296 -7.498 1.00 95.69 93 ARG A CA 1
ATOM 721 C C . ARG A 1 93 ? -0.154 -12.736 -6.427 1.00 95.69 93 ARG A C 1
ATOM 723 O O . ARG A 1 93 ? -0.931 -11.912 -5.958 1.00 95.69 93 ARG A O 1
ATOM 730 N N . VAL A 1 94 ? -0.151 -14.020 -6.061 1.00 95.75 94 VAL A N 1
ATOM 731 C CA . VAL A 1 94 ? -1.074 -14.557 -5.048 1.00 95.75 94 VAL A CA 1
ATOM 732 C C . VAL A 1 94 ? -0.788 -13.935 -3.686 1.00 95.75 94 VAL A C 1
ATOM 734 O O . VAL A 1 94 ? -1.716 -13.475 -3.037 1.00 95.75 94 VAL A O 1
ATOM 737 N N . ASN A 1 95 ? 0.480 -13.829 -3.293 1.00 95.44 95 ASN A N 1
ATOM 738 C CA . ASN A 1 95 ? 0.881 -13.227 -2.025 1.00 95.44 95 ASN A CA 1
ATOM 739 C C . ASN A 1 95 ? 0.431 -11.760 -1.919 1.00 95.44 95 ASN A C 1
ATOM 741 O O . ASN A 1 95 ? -0.090 -11.357 -0.883 1.00 95.44 95 ASN A O 1
ATOM 745 N N . ILE A 1 96 ? 0.564 -10.980 -2.998 1.00 95.50 96 ILE A N 1
ATOM 746 C CA . ILE A 1 96 ? 0.105 -9.582 -3.029 1.00 95.50 96 ILE A CA 1
ATOM 747 C C . ILE A 1 96 ? -1.425 -9.507 -2.951 1.00 95.50 96 ILE A C 1
ATOM 749 O O . ILE A 1 96 ? -1.965 -8.683 -2.218 1.00 95.50 96 ILE A O 1
ATOM 753 N N . MET A 1 97 ? -2.141 -10.396 -3.643 1.00 95.00 97 MET A N 1
ATOM 754 C CA . MET A 1 97 ? -3.603 -10.466 -3.535 1.00 95.00 97 MET A CA 1
ATOM 755 C C . MET A 1 97 ? -4.067 -10.873 -2.130 1.00 95.00 97 MET A C 1
ATOM 757 O O . MET A 1 97 ? -5.051 -10.322 -1.645 1.00 95.00 97 MET A O 1
ATOM 761 N N . CYS A 1 98 ? -3.366 -11.795 -1.462 1.00 93.94 98 CYS A N 1
ATOM 762 C CA . CYS A 1 98 ? -3.638 -12.159 -0.071 1.00 93.94 98 CYS A CA 1
ATOM 763 C C . CYS A 1 98 ? -3.444 -10.960 0.861 1.00 93.94 98 CYS A C 1
ATOM 765 O O . CYS A 1 98 ? -4.326 -10.681 1.664 1.00 93.94 98 CYS A O 1
ATOM 767 N N . PHE A 1 99 ? -2.359 -10.202 0.691 1.00 94.81 99 PHE A N 1
ATOM 768 C CA . PHE A 1 99 ? -2.131 -8.972 1.448 1.00 94.81 99 PHE A CA 1
ATOM 769 C C . PHE A 1 99 ? -3.281 -7.960 1.276 1.00 94.81 99 PHE A C 1
ATOM 771 O O . PHE A 1 99 ? -3.811 -7.451 2.262 1.00 94.81 99 PHE A O 1
ATOM 778 N N . LEU A 1 100 ? -3.739 -7.716 0.042 1.00 94.62 100 LEU A N 1
ATOM 779 C CA . LEU A 1 100 ? -4.895 -6.841 -0.199 1.00 94.62 100 LEU A CA 1
ATOM 780 C C . LEU A 1 100 ? -6.187 -7.375 0.435 1.00 94.62 100 LEU A C 1
ATOM 782 O O . LEU A 1 100 ? -6.980 -6.601 0.969 1.00 94.62 100 LEU A O 1
ATOM 786 N N . ALA A 1 101 ? -6.407 -8.690 0.376 1.00 94.06 101 ALA A N 1
ATOM 787 C CA . ALA A 1 101 ? -7.567 -9.320 0.993 1.00 94.06 101 ALA A CA 1
ATOM 788 C C . ALA A 1 101 ? -7.541 -9.180 2.523 1.00 94.06 101 ALA A C 1
ATOM 790 O O . ALA A 1 101 ? -8.585 -8.949 3.127 1.00 94.06 101 ALA A O 1
ATOM 791 N N . GLU A 1 102 ? -6.366 -9.265 3.149 1.00 92.31 102 GLU A N 1
ATOM 792 C CA . GLU A 1 102 ? -6.201 -9.030 4.584 1.00 92.31 102 GLU A CA 1
ATOM 793 C C . GLU A 1 102 ? -6.498 -7.577 4.966 1.00 92.31 102 GLU A C 1
ATOM 795 O O . GLU A 1 102 ? -7.242 -7.355 5.924 1.00 92.31 102 GLU A O 1
ATOM 800 N N . LEU A 1 103 ? -6.010 -6.599 4.190 1.00 94.31 103 LEU A N 1
ATOM 801 C CA . LEU A 1 103 ? -6.371 -5.189 4.380 1.00 94.31 103 LEU A CA 1
ATOM 802 C C . LEU A 1 103 ? -7.890 -5.002 4.329 1.00 94.31 103 LEU A C 1
ATOM 804 O O . LEU A 1 103 ? -8.477 -4.423 5.242 1.00 94.31 103 LEU A O 1
ATOM 808 N N . LEU A 1 104 ? -8.546 -5.550 3.303 1.00 93.44 104 LEU A N 1
ATOM 809 C CA . LEU A 1 104 ? -9.994 -5.435 3.156 1.00 93.44 104 LEU A CA 1
ATOM 810 C C . LEU A 1 104 ? -10.748 -6.156 4.281 1.00 93.44 104 LEU A C 1
ATOM 812 O O . LEU A 1 104 ? -11.737 -5.638 4.789 1.00 93.44 104 LEU A O 1
ATOM 816 N N . ALA A 1 105 ? -10.279 -7.324 4.720 1.00 93.19 105 ALA A N 1
ATOM 817 C CA . ALA A 1 105 ? -10.874 -8.031 5.849 1.00 93.19 105 ALA A CA 1
ATOM 818 C C . ALA A 1 105 ? -10.779 -7.210 7.144 1.00 93.19 105 ALA A C 1
ATOM 820 O O . ALA A 1 105 ? -11.718 -7.196 7.940 1.00 93.19 105 ALA A O 1
ATOM 821 N N . VAL A 1 106 ? -9.673 -6.496 7.365 1.00 93.56 106 VAL A N 1
ATOM 822 C CA . VAL A 1 106 ? -9.567 -5.562 8.491 1.00 93.56 106 VAL A CA 1
ATOM 823 C C . VAL A 1 106 ? -10.550 -4.409 8.321 1.00 93.56 106 VAL A C 1
ATOM 825 O O . VAL A 1 106 ? -11.330 -4.142 9.235 1.00 93.56 106 VAL A O 1
ATOM 828 N N . PHE A 1 107 ? -10.514 -3.732 7.176 1.00 94.25 107 PHE A N 1
ATOM 829 C CA . PHE A 1 107 ? -11.245 -2.488 6.961 1.00 94.25 107 PHE A CA 1
ATOM 830 C C . PHE A 1 107 ? -12.756 -2.678 6.866 1.00 94.25 107 PHE A C 1
ATOM 832 O O . PHE A 1 107 ? -13.500 -1.879 7.423 1.00 94.25 107 PHE A O 1
ATOM 839 N N . GLU A 1 108 ? -13.221 -3.747 6.2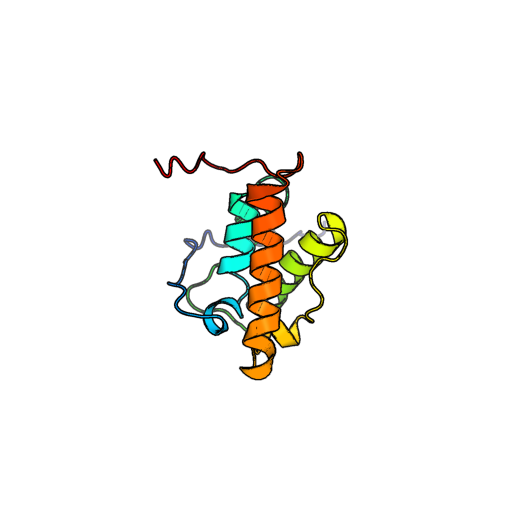20 1.00 94.00 108 GLU A N 1
ATOM 840 C CA . GLU A 1 108 ? -14.643 -3.929 5.931 1.00 94.00 108 GLU A CA 1
ATOM 841 C C . GLU A 1 108 ? -15.348 -4.960 6.816 1.00 94.00 108 GLU A C 1
ATOM 843 O O . GLU A 1 108 ? -16.555 -4.845 7.047 1.00 94.00 108 GLU A O 1
ATOM 848 N N . VAL A 1 109 ? -14.614 -5.940 7.355 1.00 93.75 109 VAL A N 1
ATOM 849 C CA . VAL A 1 109 ? -15.204 -7.015 8.172 1.00 93.75 109 VAL A CA 1
ATOM 850 C C . VAL A 1 109 ? -14.930 -6.802 9.655 1.00 93.75 109 VAL A C 1
ATOM 852 O O . VAL A 1 109 ? -15.867 -6.770 10.448 1.00 93.75 109 VAL A O 1
ATOM 855 N N . LYS A 1 110 ? -13.658 -6.652 10.050 1.00 93.50 110 LYS A N 1
ATOM 856 C CA . LYS A 1 110 ? -13.289 -6.493 11.468 1.00 93.50 110 LYS A CA 1
ATOM 857 C C . LYS A 1 110 ? -13.606 -5.097 12.000 1.00 93.50 110 LYS A C 1
ATOM 859 O O . LYS A 1 110 ? -13.979 -4.991 13.162 1.00 93.50 110 LYS A O 1
ATOM 864 N N . LYS A 1 111 ? -13.435 -4.057 11.174 1.00 93.06 111 LYS A N 1
ATOM 865 C CA . LYS A 1 111 ? -13.745 -2.648 11.480 1.00 93.06 111 LYS A CA 1
ATOM 866 C C . LYS A 1 111 ? -13.264 -2.201 12.875 1.00 93.06 111 LYS A C 1
ATOM 868 O O . LYS A 1 111 ? -14.079 -1.766 13.684 1.00 93.06 111 LYS A O 1
ATOM 873 N N . PRO A 1 112 ? -11.959 -2.328 13.194 1.00 93.81 112 PRO A N 1
ATOM 874 C CA . PRO A 1 112 ? -11.434 -1.819 14.461 1.00 93.81 112 PRO A CA 1
ATOM 875 C C . PRO A 1 112 ? -11.576 -0.291 14.545 1.00 93.81 112 PRO A C 1
ATOM 877 O O . PRO A 1 112 ? -11.684 0.375 13.520 1.00 93.81 112 PRO A O 1
ATOM 880 N N . ASP A 1 113 ? -11.480 0.279 15.750 1.00 94.06 113 ASP A N 1
ATOM 881 C CA . ASP A 1 113 ? -11.711 1.715 16.018 1.00 94.06 113 ASP A CA 1
ATOM 882 C C . ASP A 1 113 ? -10.858 2.683 15.183 1.00 94.06 113 ASP A C 1
ATOM 884 O O . ASP A 1 113 ? -11.208 3.853 15.012 1.00 94.06 113 ASP A O 1
ATOM 888 N N . ILE A 1 114 ? -9.719 2.216 14.676 1.00 93.69 114 ILE A N 1
ATOM 889 C CA . ILE A 1 114 ? -8.852 2.983 13.779 1.00 93.69 114 ILE A CA 1
ATOM 890 C C . ILE A 1 114 ? -9.443 3.167 12.373 1.00 93.69 114 ILE A C 1
ATOM 892 O O . ILE A 1 114 ? -8.956 4.005 11.625 1.00 93.69 114 ILE A O 1
ATOM 896 N N . VAL A 1 115 ? -10.471 2.414 11.989 1.00 95.25 115 VAL A N 1
ATOM 897 C CA . VAL A 1 115 ? -11.113 2.524 10.677 1.00 95.25 115 VAL A CA 1
ATOM 898 C C . VAL A 1 115 ? -12.219 3.570 10.765 1.00 95.25 115 VAL A C 1
ATOM 900 O O . VAL A 1 115 ? -13.282 3.332 11.334 1.00 95.25 115 VAL A O 1
ATOM 903 N N . LYS A 1 116 ? -11.952 4.753 10.212 1.00 93.50 116 LYS A N 1
ATOM 904 C CA . LYS A 1 116 ? -12.848 5.917 10.182 1.00 93.50 116 LYS A CA 1
ATOM 905 C C . LYS A 1 116 ? -12.844 6.528 8.778 1.00 93.50 116 LYS A C 1
ATOM 907 O O . LYS A 1 116 ? -12.140 7.513 8.555 1.00 93.50 116 LYS A O 1
ATOM 912 N N . PRO A 1 117 ? -13.595 5.947 7.827 1.00 89.62 117 PRO A N 1
ATOM 913 C CA . PRO A 1 117 ? -13.510 6.345 6.431 1.00 89.62 117 PRO A CA 1
ATOM 914 C C . PRO A 1 117 ? -13.858 7.819 6.198 1.00 89.62 117 PRO A C 1
ATOM 916 O O . PRO A 1 117 ? -14.765 8.345 6.843 1.00 89.62 117 PRO A O 1
ATOM 919 N N . VAL A 1 118 ? -13.176 8.471 5.247 1.00 80.06 118 VAL A N 1
ATOM 920 C CA . VAL A 1 118 ? -13.407 9.894 4.900 1.00 80.06 118 VAL A CA 1
ATOM 921 C C . VAL A 1 118 ? -14.863 10.147 4.477 1.00 80.06 118 VAL A C 1
ATOM 923 O O . VAL A 1 118 ? -15.435 11.189 4.798 1.00 80.06 118 VAL A O 1
ATOM 926 N N . HIS A 1 119 ? -15.480 9.172 3.804 1.00 79.12 119 HIS A N 1
ATOM 927 C CA . HIS A 1 119 ? -16.893 9.165 3.433 1.00 79.12 119 HIS A CA 1
ATOM 928 C C . HIS A 1 119 ? -17.471 7.756 3.606 1.00 79.12 119 HIS A C 1
ATOM 930 O O . HIS A 1 119 ? -16.762 6.768 3.410 1.00 79.12 119 HIS A O 1
ATOM 936 N N . THR A 1 120 ? -18.760 7.644 3.932 1.00 65.88 120 THR A N 1
ATOM 937 C CA . THR A 1 120 ? -19.470 6.366 3.827 1.00 65.88 120 THR A CA 1
ATOM 938 C C . THR A 1 120 ? -19.589 5.995 2.353 1.00 65.88 120 THR A C 1
ATOM 940 O O . THR A 1 120 ? -20.112 6.765 1.548 1.00 65.88 120 THR A O 1
ATOM 943 N N . LEU A 1 121 ? -19.066 4.826 1.980 1.00 64.06 121 LEU A N 1
ATOM 944 C CA . LEU A 1 121 ? -19.337 4.234 0.675 1.00 64.06 121 LEU A CA 1
ATOM 945 C C . LEU A 1 121 ? -20.792 3.756 0.690 1.00 64.06 121 LEU A C 1
ATOM 947 O O . LEU A 1 121 ? -21.065 2.621 1.076 1.00 64.06 121 LEU A O 1
ATOM 951 N N . ASP A 1 122 ? -21.730 4.621 0.305 1.00 54.81 122 ASP A N 1
ATOM 952 C CA . ASP A 1 122 ? -23.112 4.218 0.031 1.00 54.81 122 ASP A CA 1
ATOM 953 C C . ASP A 1 122 ? -23.124 3.395 -1.269 1.00 54.81 122 ASP A C 1
ATOM 955 O O . ASP A 1 122 ? -23.484 3.875 -2.340 1.00 54.81 122 ASP A O 1
ATOM 959 N N . LEU A 1 123 ? -22.669 2.144 -1.192 1.00 55.03 123 LEU A N 1
ATOM 960 C CA . LEU A 1 123 ? -22.714 1.168 -2.286 1.00 55.03 123 LEU A CA 1
ATOM 961 C C . LEU A 1 123 ? -24.062 0.428 -2.289 1.00 55.03 123 LEU A C 1
ATOM 963 O O . LEU A 1 123 ? -24.091 -0.803 -2.328 1.00 55.03 123 LEU A O 1
ATOM 967 N N . THR A 1 124 ? -25.161 1.184 -2.194 1.00 40.09 124 THR A N 1
ATOM 968 C CA . THR A 1 124 ? -26.532 0.642 -2.263 1.00 40.09 124 THR A CA 1
ATOM 969 C C . THR A 1 124 ? -27.043 0.638 -3.693 1.00 40.09 124 THR A C 1
ATOM 971 O O . THR A 1 124 ? -26.857 1.669 -4.378 1.00 40.09 124 THR A O 1
#

Secondary structure (DSSP, 8-state):
-----------PPPP-PPP-SGGGGTTSHHHHHHHHHH-TTTS-GGGS---SS--HHHHHHHHHHHHHHHHHHSSS-----HHHHHH--GGGHHHHHHHHHHHHIIIIII--TT---SS-----